Protein AF-A0A960MUC8-F1 (afdb_monomer)

Radius of gyration: 12.47 Å; Cα contacts (8 Å, |Δi|>4): 41; chains: 1; bounding box: 37×22×24 Å

Foldseek 3Di:
DDPPPPPDPVQKAALVNQCVPDPDNPCSVVVQVVLPPVPPRIRHVVSVVPD

Nearest PDB structures (foldseek):
  5otj-assembly2_D  TM=8.406E-01  e=5.045E-02  Phleum pratense
  6psd-assembly7_M  TM=8.039E-01  e=6.745E-02  Homo sapiens
  4dir-assembly1_A  TM=7.508E-01  e=9.696E-02  Homo sapiens
  2kne-assembly1_A  TM=6.269E-01  e=6.745E-02  Homo sapiens
  4yga-assembly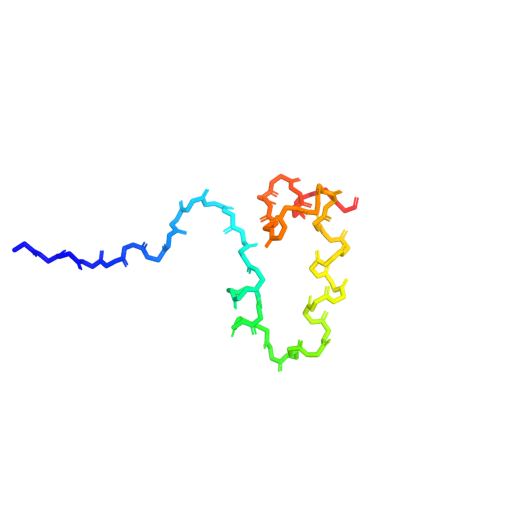3_E  TM=7.585E-01  e=3.582E-01  Toxoplasma gondii

Secondary structure (DSSP, 8-state):
---------SS-EEHHHHHHH-S-TTTHHHHHHHH-SS-SSEE-HHHHS--

Sequence (51 aa):
MDFRPRRDADGFLSIEEYTNGLAEKSRAPQRFAAFDKNKDGQVSPEEFIKP

Structure (mmCIF, N/CA/C/O backbone):
data_AF-A0A960MUC8-F1
#
_entry.id   AF-A0A960MUC8-F1
#
loop_
_atom_site.group_PDB
_atom_site.id
_atom_site.type_symbol
_atom_site.label_atom_id
_atom_site.label_alt_id
_atom_site.label_comp_id
_atom_site.label_asym_id
_atom_site.label_entity_id
_atom_site.label_seq_id
_atom_site.pdbx_PDB_ins_code
_atom_site.Cartn_x
_atom_site.Cartn_y
_atom_site.Cartn_z
_atom_site.occupancy
_atom_site.B_iso_or_equiv
_atom_site.auth_seq_id
_atom_site.auth_comp_id
_atom_site.auth_asym_id
_atom_site.auth_atom_id
_atom_site.pdbx_PDB_model_num
ATOM 1 N N . MET A 1 1 ? 30.517 9.078 12.781 1.00 47.56 1 MET A N 1
ATOM 2 C CA . MET A 1 1 ? 29.084 8.884 13.078 1.00 47.56 1 MET A CA 1
ATOM 3 C C . MET A 1 1 ? 28.464 8.156 11.899 1.00 47.56 1 MET A C 1
ATOM 5 O O . MET A 1 1 ? 28.208 8.773 10.874 1.00 47.56 1 MET A O 1
ATOM 9 N N . ASP A 1 2 ? 28.310 6.842 12.010 1.00 55.25 2 ASP A N 1
ATOM 10 C CA . ASP A 1 2 ? 27.751 5.987 10.964 1.00 55.25 2 ASP A CA 1
ATOM 11 C C . ASP A 1 2 ? 26.228 6.142 10.923 1.00 55.25 2 ASP A C 1
ATOM 13 O O . ASP A 1 2 ? 25.487 5.442 11.615 1.00 55.25 2 ASP A O 1
ATOM 17 N N . PHE A 1 3 ? 25.752 7.087 10.114 1.00 58.28 3 PHE A N 1
ATOM 18 C CA . PHE A 1 3 ? 24.341 7.210 9.760 1.00 58.28 3 PHE A CA 1
ATOM 19 C C . PHE A 1 3 ? 23.968 6.072 8.807 1.00 58.28 3 PHE A C 1
ATOM 21 O O . PHE A 1 3 ? 23.856 6.263 7.599 1.00 58.28 3 PHE A O 1
ATOM 28 N N . ARG A 1 4 ? 23.801 4.855 9.335 1.00 59.44 4 ARG A N 1
ATOM 29 C CA . ARG A 1 4 ? 23.060 3.831 8.598 1.00 59.44 4 ARG A CA 1
ATOM 30 C C . ARG A 1 4 ? 21.613 4.323 8.507 1.00 59.44 4 ARG A C 1
ATOM 32 O O . ARG A 1 4 ? 21.020 4.528 9.570 1.00 59.44 4 ARG A O 1
ATOM 39 N 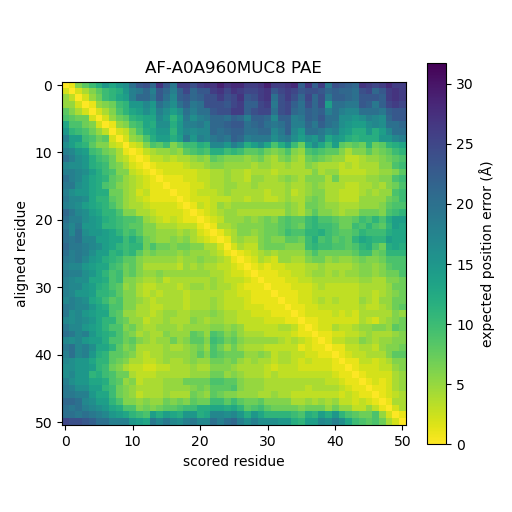N . PRO A 1 5 ? 21.043 4.535 7.305 1.00 51.03 5 PRO A N 1
ATOM 40 C CA . PRO A 1 5 ? 19.616 4.775 7.191 1.00 51.03 5 PRO A CA 1
ATOM 41 C C . PRO A 1 5 ? 18.948 3.550 7.805 1.00 51.03 5 PRO A C 1
ATOM 43 O O . PRO A 1 5 ? 19.129 2.423 7.336 1.00 51.03 5 PRO A O 1
ATOM 46 N N . ARG A 1 6 ? 18.281 3.742 8.944 1.00 52.84 6 ARG A N 1
ATOM 47 C CA . ARG A 1 6 ? 17.350 2.741 9.443 1.00 52.84 6 ARG A CA 1
ATOM 48 C C . ARG A 1 6 ? 16.301 2.668 8.354 1.00 52.84 6 ARG A C 1
ATOM 50 O O . ARG A 1 6 ? 15.511 3.588 8.250 1.00 52.84 6 ARG A O 1
ATOM 57 N N . ARG A 1 7 ? 16.398 1.634 7.519 1.00 54.19 7 ARG A N 1
ATOM 58 C CA . ARG A 1 7 ? 15.308 1.138 6.689 1.00 54.19 7 ARG A CA 1
ATOM 59 C C . ARG A 1 7 ? 14.085 1.155 7.582 1.00 54.19 7 ARG A C 1
ATOM 61 O O . ARG A 1 7 ? 14.122 0.512 8.634 1.00 54.19 7 ARG A O 1
ATOM 68 N N . ASP A 1 8 ? 13.199 2.081 7.270 1.00 58.22 8 ASP A N 1
ATOM 69 C CA . ASP A 1 8 ? 12.406 2.767 8.263 1.00 58.22 8 ASP A CA 1
ATOM 70 C C . ASP A 1 8 ? 11.590 1.733 9.045 1.00 58.22 8 ASP A C 1
ATOM 72 O O . ASP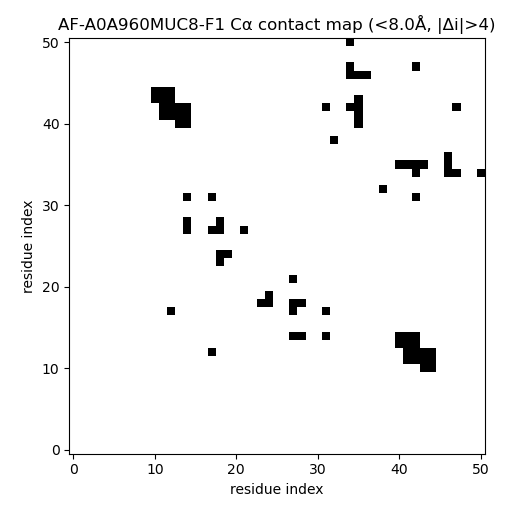 A 1 8 ? 10.736 1.016 8.534 1.00 58.22 8 ASP A O 1
ATOM 76 N N . ALA A 1 9 ? 11.986 1.531 10.303 1.00 52.88 9 ALA A N 1
ATOM 77 C CA . ALA A 1 9 ? 11.377 0.556 11.195 1.00 52.88 9 ALA A CA 1
ATOM 78 C C . ALA A 1 9 ? 10.124 1.180 11.815 1.00 52.88 9 ALA A C 1
ATOM 80 O O . ALA A 1 9 ? 9.934 1.131 13.029 1.00 52.88 9 ALA A O 1
ATOM 81 N N . ASP A 1 10 ? 9.301 1.812 10.980 1.00 64.62 10 ASP A N 1
ATOM 82 C CA . ASP A 1 10 ? 8.090 2.512 11.403 1.00 64.62 10 ASP A CA 1
ATOM 83 C C . ASP A 1 10 ? 6.983 1.515 11.769 1.00 64.62 10 ASP A C 1
ATOM 85 O O . ASP A 1 10 ? 5.948 1.890 12.307 1.00 64.62 10 ASP A O 1
ATOM 89 N N . GLY A 1 11 ? 7.204 0.225 11.489 1.00 68.38 11 GLY A N 1
ATOM 90 C CA . GLY A 1 11 ? 6.238 -0.848 11.696 1.00 68.38 11 GLY A CA 1
ATOM 91 C C . GLY A 1 11 ? 5.235 -0.986 10.553 1.00 68.38 11 GLY A C 1
ATOM 92 O O . GLY A 1 11 ? 4.492 -1.962 10.542 1.00 68.38 11 GLY A O 1
ATOM 93 N N . PHE A 1 12 ? 5.244 -0.068 9.584 1.00 73.88 12 PHE A N 1
ATOM 94 C CA . PHE A 1 12 ? 4.379 -0.079 8.407 1.00 73.88 12 PHE A CA 1
ATOM 95 C C . PHE A 1 12 ? 5.066 -0.767 7.230 1.00 73.88 12 PHE A C 1
ATOM 97 O O . PHE A 1 12 ? 6.275 -0.667 7.039 1.00 73.88 12 PHE A O 1
ATOM 104 N N . LEU A 1 13 ? 4.276 -1.466 6.425 1.00 77.94 13 LEU A N 1
ATOM 105 C CA . LEU A 1 13 ? 4.724 -2.131 5.217 1.00 77.94 13 LEU A CA 1
ATOM 106 C C . LEU A 1 13 ? 4.292 -1.291 4.012 1.00 77.94 13 LEU A C 1
ATOM 108 O O . LEU A 1 13 ? 3.119 -1.276 3.640 1.00 77.94 13 LEU A O 1
ATOM 112 N N . SER A 1 14 ? 5.235 -0.591 3.387 1.00 80.44 14 SER A N 1
ATOM 113 C CA . SER A 1 14 ? 4.971 0.131 2.137 1.00 80.44 14 SER A CA 1
ATOM 114 C C . SER A 1 14 ? 4.852 -0.825 0.950 1.00 80.44 14 SER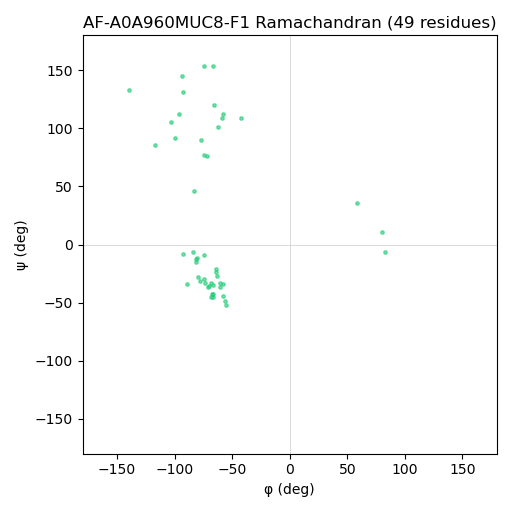 A C 1
ATOM 116 O O . SER A 1 14 ? 5.463 -1.900 0.934 1.00 80.44 14 SER A O 1
ATOM 118 N N . ILE A 1 15 ? 4.118 -0.419 -0.093 1.00 77.31 15 ILE A N 1
ATOM 119 C CA . ILE A 1 15 ? 3.970 -1.233 -1.310 1.00 77.31 15 ILE A CA 1
ATOM 120 C C . ILE A 1 15 ? 5.323 -1.550 -1.948 1.00 77.31 15 ILE A C 1
ATOM 122 O O . ILE A 1 15 ? 5.513 -2.643 -2.475 1.00 77.31 15 ILE A O 1
ATOM 126 N N . GLU A 1 16 ? 6.284 -0.631 -1.863 1.00 78.25 16 GLU A N 1
ATOM 127 C CA . GLU A 1 16 ? 7.618 -0.824 -2.417 1.00 78.25 16 GLU A CA 1
ATOM 128 C C . GLU A 1 16 ? 8.377 -1.933 -1.678 1.00 78.25 16 GLU A C 1
ATOM 130 O O . GLU A 1 16 ? 8.892 -2.840 -2.327 1.00 78.25 16 GLU A O 1
ATOM 135 N N . GLU A 1 17 ? 8.353 -1.952 -0.340 1.00 78.69 17 GLU A N 1
ATOM 136 C CA . GLU A 1 17 ? 8.956 -3.025 0.464 1.00 78.69 17 GLU A CA 1
ATOM 137 C C . GLU A 1 17 ? 8.233 -4.362 0.299 1.00 78.69 17 GLU A C 1
ATOM 139 O O . GLU A 1 17 ? 8.882 -5.396 0.109 1.00 78.69 17 GLU A O 1
ATOM 144 N N . TYR A 1 18 ? 6.898 -4.342 0.296 1.00 78.88 18 TYR A N 1
ATOM 145 C CA . TYR A 1 18 ? 6.089 -5.528 0.033 1.00 78.88 18 TYR A CA 1
ATOM 146 C C . TYR A 1 18 ? 6.429 -6.134 -1.334 1.00 78.88 18 TYR A C 1
ATOM 148 O O . TYR A 1 18 ? 6.642 -7.337 -1.463 1.00 78.88 18 TYR A O 1
ATOM 156 N N . THR A 1 19 ? 6.564 -5.291 -2.358 1.00 78.06 19 THR A N 1
ATOM 157 C CA . THR A 1 19 ? 6.883 -5.715 -3.726 1.00 78.06 19 THR A CA 1
ATOM 158 C C . THR A 1 19 ? 8.348 -6.131 -3.881 1.00 78.06 19 THR A C 1
ATOM 160 O O . THR A 1 19 ? 8.653 -6.991 -4.706 1.00 78.06 19 THR A O 1
ATOM 163 N N . ASN A 1 20 ? 9.267 -5.561 -3.096 1.00 78.31 20 ASN A N 1
ATOM 164 C CA . ASN A 1 20 ? 10.680 -5.949 -3.102 1.00 78.31 20 ASN A CA 1
ATOM 165 C C . ASN A 1 20 ? 10.890 -7.343 -2.485 1.00 78.31 20 ASN A C 1
ATOM 167 O O . ASN A 1 20 ? 11.721 -8.109 -2.967 1.00 78.31 20 ASN A O 1
ATOM 171 N N . GLY A 1 21 ? 10.109 -7.691 -1.455 1.00 70.12 21 GLY A N 1
ATOM 172 C CA . GLY A 1 21 ? 10.159 -9.000 -0.793 1.00 70.12 21 GLY A CA 1
ATOM 173 C C . GLY A 1 21 ? 9.396 -10.121 -1.511 1.00 70.12 21 GLY A C 1
ATOM 174 O O . GLY A 1 21 ? 9.603 -11.296 -1.208 1.00 70.12 21 GLY A O 1
ATOM 175 N N . LEU A 1 22 ? 8.520 -9.790 -2.463 1.00 72.88 22 LEU A N 1
ATOM 176 C CA . LEU A 1 22 ? 7.734 -10.770 -3.210 1.00 72.88 22 LEU A CA 1
ATOM 177 C C . LEU A 1 22 ? 8.428 -11.190 -4.510 1.00 72.88 22 LEU A C 1
ATOM 179 O O . LEU A 1 22 ? 8.775 -10.365 -5.351 1.00 72.88 22 LEU A O 1
ATOM 183 N N . ALA A 1 23 ? 8.514 -12.504 -4.734 1.00 71.56 23 ALA A N 1
ATOM 184 C CA . ALA A 1 23 ? 8.943 -13.064 -6.019 1.00 71.56 23 ALA A CA 1
ATOM 185 C C . ALA A 1 23 ? 7.982 -12.696 -7.171 1.00 71.56 23 ALA A C 1
ATOM 187 O O . ALA A 1 23 ? 8.397 -12.604 -8.323 1.00 71.56 23 ALA A O 1
ATOM 188 N N . GLU A 1 24 ? 6.703 -12.446 -6.863 1.00 69.12 24 GLU A N 1
ATOM 189 C CA . GLU A 1 24 ? 5.660 -12.141 -7.845 1.00 69.12 24 GLU A CA 1
ATOM 190 C C . GLU A 1 24 ? 5.081 -10.733 -7.638 1.00 69.12 24 GLU A C 1
ATOM 192 O O . GLU A 1 24 ? 4.044 -10.528 -7.004 1.00 69.12 24 GLU A O 1
ATOM 197 N N . LYS A 1 25 ? 5.756 -9.744 -8.232 1.00 77.19 25 LYS A N 1
ATOM 198 C CA . LYS A 1 25 ? 5.391 -8.318 -8.157 1.00 77.19 25 LYS A CA 1
ATOM 199 C C . LYS A 1 25 ? 4.039 -7.992 -8.794 1.00 77.19 25 LYS A C 1
ATOM 201 O O . LYS A 1 25 ? 3.408 -7.009 -8.433 1.00 77.19 25 LYS A O 1
ATOM 206 N N . SER A 1 26 ? 3.572 -8.822 -9.726 1.00 77.31 26 SER A N 1
ATOM 207 C CA . SER A 1 26 ? 2.319 -8.583 -10.453 1.00 77.31 26 SER A CA 1
ATOM 208 C C . SER A 1 26 ? 1.081 -8.714 -9.555 1.00 77.31 26 SER A C 1
ATOM 210 O O . SER A 1 26 ? 0.123 -7.964 -9.719 1.00 77.31 26 SER A O 1
ATOM 212 N N . ARG A 1 27 ? 1.124 -9.603 -8.552 1.00 78.12 27 ARG A N 1
ATOM 213 C CA . ARG A 1 27 ? 0.039 -9.773 -7.569 1.00 78.12 27 ARG A CA 1
ATOM 214 C C . ARG A 1 27 ? 0.216 -8.938 -6.304 1.00 78.12 27 ARG A C 1
ATOM 216 O O . ARG A 1 27 ? -0.709 -8.870 -5.4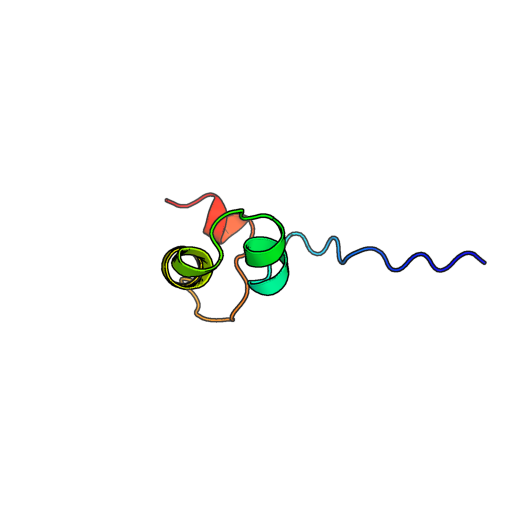94 1.00 78.12 27 ARG A O 1
ATOM 223 N N . ALA A 1 28 ? 1.374 -8.298 -6.140 1.00 79.50 28 ALA A N 1
ATOM 224 C CA . ALA A 1 28 ? 1.653 -7.415 -5.017 1.00 79.50 28 ALA A CA 1
ATOM 225 C C . ALA A 1 28 ? 0.610 -6.288 -4.880 1.00 79.50 28 ALA A C 1
ATOM 227 O O . ALA A 1 28 ? 0.006 -6.220 -3.816 1.00 79.50 28 ALA A O 1
ATOM 228 N N . PRO A 1 29 ? 0.283 -5.483 -5.914 1.00 79.06 29 PRO A N 1
ATOM 229 C CA . PRO A 1 29 ? -0.675 -4.384 -5.763 1.00 79.06 29 PRO A CA 1
ATOM 230 C C . PRO A 1 29 ? -2.104 -4.856 -5.471 1.00 79.06 29 PRO A C 1
ATOM 232 O O . PRO A 1 29 ? -2.802 -4.218 -4.694 1.00 79.06 29 PRO A O 1
ATOM 235 N N . GLN A 1 30 ? -2.544 -5.987 -6.035 1.00 83.00 30 GLN A N 1
ATOM 236 C CA . GLN A 1 30 ? -3.875 -6.538 -5.742 1.00 83.00 30 GLN A CA 1
ATOM 237 C C . GLN A 1 30 ? -4.001 -7.015 -4.295 1.00 83.00 30 GLN A C 1
ATOM 239 O O . GLN A 1 30 ? -5.020 -6.771 -3.656 1.00 83.00 30 GLN A O 1
ATOM 244 N N . ARG A 1 31 ? -2.973 -7.700 -3.777 1.00 81.56 31 ARG A N 1
ATOM 245 C CA . ARG A 1 31 ? -2.941 -8.122 -2.372 1.00 81.56 31 ARG A CA 1
ATOM 246 C C . ARG A 1 31 ? -2.803 -6.924 -1.453 1.00 81.56 31 ARG A C 1
ATOM 248 O O . ARG A 1 31 ? -3.549 -6.822 -0.495 1.00 81.56 31 ARG A O 1
ATOM 255 N N . PHE A 1 32 ? -1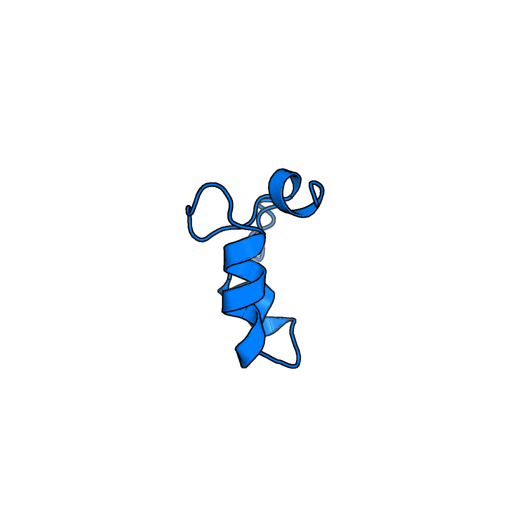.906 -6.004 -1.783 1.00 82.81 32 PHE A N 1
ATOM 256 C CA . PHE A 1 32 ? -1.691 -4.783 -1.025 1.00 82.81 32 PHE A CA 1
ATOM 257 C C . PHE A 1 32 ? -2.982 -3.974 -0.894 1.00 82.81 32 PHE A C 1
ATOM 259 O O . PHE A 1 32 ? -3.380 -3.671 0.218 1.00 82.81 32 PHE A O 1
ATOM 266 N N . ALA A 1 33 ? -3.710 -3.755 -1.992 1.00 82.44 33 ALA A N 1
ATOM 267 C CA . ALA A 1 33 ? -5.006 -3.075 -1.977 1.00 82.44 33 ALA A CA 1
ATOM 268 C C . ALA A 1 33 ? -6.103 -3.826 -1.195 1.00 82.44 33 ALA A C 1
ATOM 270 O O . ALA A 1 33 ? -7.100 -3.221 -0.815 1.00 82.44 33 ALA A O 1
ATOM 271 N N . ALA A 1 34 ? -5.955 -5.137 -0.977 1.00 83.44 34 ALA A N 1
ATOM 272 C CA . ALA A 1 34 ? -6.858 -5.899 -0.117 1.00 83.44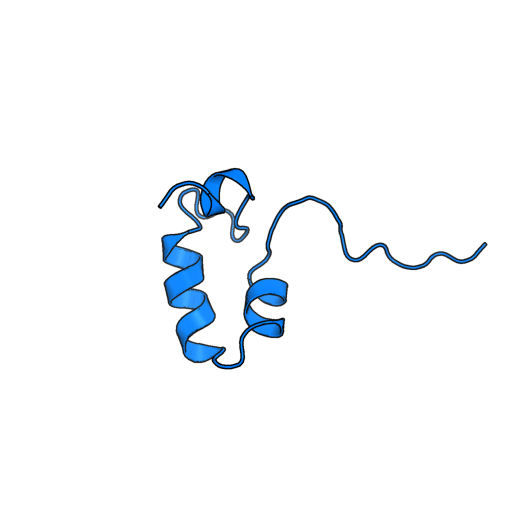 34 ALA A CA 1
ATOM 273 C C . ALA A 1 34 ? -6.537 -5.717 1.380 1.00 83.44 34 ALA A C 1
ATOM 275 O O . ALA A 1 34 ? -7.441 -5.828 2.206 1.00 83.44 34 ALA A O 1
ATOM 276 N N . PHE A 1 35 ? -5.275 -5.434 1.719 1.00 80.94 35 PHE A N 1
ATOM 277 C CA . PHE A 1 35 ? -4.823 -5.168 3.089 1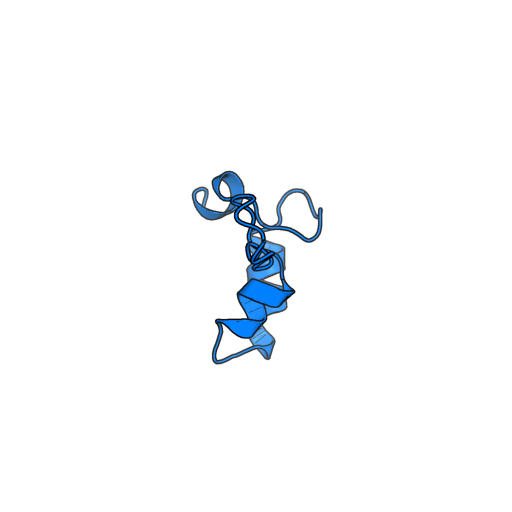.00 80.94 35 PHE A CA 1
ATOM 278 C C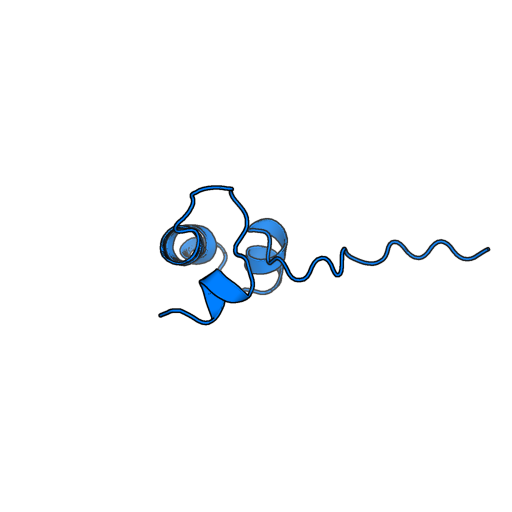 . PHE A 1 35 ? -4.909 -3.681 3.469 1.00 80.94 35 PHE A C 1
ATOM 280 O O . PHE A 1 35 ? -5.215 -3.377 4.615 1.00 80.94 35 PHE A O 1
ATOM 287 N N . ASP A 1 36 ? -4.688 -2.778 2.514 1.00 85.00 36 ASP A N 1
ATOM 288 C CA . ASP A 1 36 ? -4.780 -1.319 2.640 1.00 85.00 36 ASP A CA 1
ATOM 289 C C . ASP A 1 36 ? -6.258 -0.888 2.694 1.00 85.00 36 ASP A C 1
ATOM 291 O O . ASP A 1 36 ? -6.864 -0.473 1.697 1.00 85.00 36 ASP A O 1
ATOM 295 N N . LYS A 1 37 ? -6.891 -1.082 3.860 1.00 82.75 37 LYS A N 1
ATOM 296 C CA . LYS A 1 37 ? -8.324 -0.801 4.053 1.00 82.75 37 LYS A CA 1
ATOM 297 C C . LYS A 1 37 ? -8.583 0.699 4.116 1.00 82.75 37 LYS A C 1
ATOM 299 O O . LYS A 1 37 ? -9.648 1.148 3.683 1.00 82.75 37 LYS A O 1
ATOM 304 N N . ASN A 1 38 ? -7.632 1.458 4.655 1.00 84.25 38 ASN A N 1
ATOM 305 C CA . ASN A 1 38 ? -7.683 2.916 4.729 1.00 84.25 38 ASN A CA 1
ATOM 306 C C . ASN A 1 38 ? -7.251 3.612 3.421 1.00 84.25 38 ASN A C 1
ATOM 308 O O . ASN A 1 38 ? -7.562 4.793 3.263 1.00 84.25 38 ASN A O 1
ATOM 312 N N . LYS A 1 39 ? -6.649 2.891 2.463 1.00 82.94 39 LYS A N 1
ATOM 313 C CA . LYS A 1 39 ? -6.158 3.421 1.178 1.00 82.94 39 LYS A CA 1
ATOM 314 C C . LYS A 1 39 ? -5.124 4.531 1.355 1.00 82.94 39 LYS A C 1
ATOM 316 O O . LYS A 1 39 ? -5.105 5.485 0.575 1.00 82.94 39 LYS A O 1
ATOM 321 N N . ASP A 1 40 ? -4.285 4.404 2.379 1.00 84.44 40 ASP A N 1
ATOM 322 C CA . ASP A 1 40 ? -3.192 5.345 2.645 1.00 84.44 40 ASP A CA 1
ATOM 323 C C . ASP A 1 40 ? -1.938 5.010 1.813 1.00 84.44 40 ASP A C 1
ATOM 325 O O . ASP A 1 40 ? -0.978 5.775 1.773 1.00 84.44 40 ASP A O 1
ATOM 329 N N . GLY A 1 41 ? -1.942 3.878 1.093 1.00 80.56 41 GLY A N 1
ATOM 330 C CA . GLY A 1 41 ? -0.790 3.419 0.313 1.00 80.56 41 GLY A CA 1
ATOM 331 C C . GLY A 1 41 ? 0.275 2.721 1.162 1.00 80.56 41 GLY A C 1
ATOM 332 O O . GLY A 1 41 ? 1.369 2.434 0.666 1.00 80.56 41 GLY A O 1
ATOM 333 N N . GLN A 1 42 ? -0.049 2.420 2.422 1.00 85.56 42 GLN A N 1
ATOM 334 C CA . GLN A 1 42 ? 0.806 1.780 3.419 1.00 85.56 42 GLN A CA 1
ATOM 335 C C . GLN A 1 42 ? -0.037 0.776 4.205 1.00 85.56 42 GLN A C 1
ATOM 337 O O . GLN A 1 42 ? -1.130 1.107 4.644 1.00 85.56 42 GLN A O 1
ATOM 342 N N . VAL A 1 43 ? 0.464 -0.443 4.405 1.00 82.69 43 VAL A N 1
ATOM 343 C CA . VAL A 1 43 ? -0.223 -1.434 5.242 1.00 82.69 43 VAL A CA 1
ATOM 344 C C . VAL A 1 43 ? 0.369 -1.374 6.637 1.00 82.69 43 VAL A C 1
ATOM 346 O O . VAL A 1 43 ? 1.519 -1.753 6.867 1.00 82.69 43 VAL A O 1
ATOM 349 N N . SER A 1 44 ? -0.435 -0.912 7.583 1.00 82.62 44 SER A N 1
ATOM 350 C CA . SER A 1 44 ? -0.078 -0.917 8.999 1.00 82.62 44 SER A CA 1
ATOM 351 C C . SER A 1 44 ? 0.013 -2.356 9.521 1.00 82.62 44 SER A C 1
ATOM 353 O O . SER A 1 44 ? -0.695 -3.236 9.022 1.00 82.62 44 SER A O 1
ATOM 355 N N . PRO A 1 45 ? 0.800 -2.640 10.573 1.00 76.75 45 PRO A N 1
ATOM 356 C CA . PRO A 1 45 ? 0.840 -3.982 11.140 1.00 76.75 45 PRO A CA 1
ATOM 357 C C . PRO A 1 45 ? -0.557 -4.376 11.640 1.00 76.75 45 PRO A C 1
ATOM 359 O O . PRO A 1 45 ? -1.003 -5.489 11.405 1.00 76.75 45 PRO A O 1
ATOM 362 N N . GLU A 1 46 ? -1.323 -3.439 12.199 1.00 77.31 46 GLU A N 1
ATOM 363 C CA . GLU A 1 46 ? -2.728 -3.641 12.581 1.00 77.31 46 GLU A CA 1
ATOM 364 C C . GLU A 1 46 ? -3.658 -4.015 11.412 1.00 77.31 46 GLU A C 1
ATOM 366 O O . GLU A 1 46 ? -4.605 -4.781 11.604 1.00 77.31 46 GLU A O 1
ATOM 371 N N . GLU A 1 47 ? -3.386 -3.508 10.207 1.00 79.12 47 GLU A N 1
ATOM 372 C CA . GLU A 1 47 ? -4.125 -3.848 8.984 1.00 79.12 47 GLU A CA 1
ATOM 373 C C . GLU A 1 47 ? -3.700 -5.207 8.424 1.00 79.12 47 GLU A C 1
ATOM 375 O O . GLU A 1 47 ? -4.530 -5.945 7.897 1.00 79.12 47 GLU A O 1
ATOM 380 N N . PHE A 1 48 ? -2.436 -5.589 8.615 1.00 73.75 48 PHE A N 1
ATOM 381 C CA . PHE A 1 48 ? -1.927 -6.900 8.222 1.00 73.75 48 PHE A CA 1
ATOM 382 C C . PHE A 1 48 ? -2.460 -8.041 9.106 1.00 73.75 48 PHE A C 1
ATOM 384 O O . PHE A 1 48 ? -2.725 -9.134 8.607 1.00 73.75 48 PHE A O 1
ATOM 391 N N . ILE A 1 49 ? -2.632 -7.815 10.417 1.00 68.38 49 ILE A N 1
ATOM 392 C CA . ILE A 1 49 ? -3.069 -8.867 11.360 1.00 68.38 49 ILE A CA 1
ATOM 393 C C . ILE A 1 49 ? -4.596 -9.090 11.311 1.00 68.38 49 ILE A C 1
ATOM 395 O O . ILE A 1 49 ? -5.084 -10.072 11.870 1.00 68.38 49 ILE A O 1
ATOM 399 N N . LYS A 1 50 ? -5.375 -8.211 10.660 1.00 54.38 50 LYS A N 1
ATOM 400 C CA . LYS A 1 50 ? -6.835 -8.356 10.519 1.00 54.38 50 LYS A CA 1
ATOM 401 C C . LYS A 1 50 ? -7.209 -8.928 9.137 1.00 54.38 50 LYS A C 1
ATOM 403 O O . LYS A 1 50 ? -7.392 -8.132 8.212 1.00 54.38 50 LYS A O 1
ATOM 408 N N . PRO A 1 51 ? -7.341 -10.266 8.997 1.00 51.00 51 PRO A N 1
ATOM 409 C CA . PRO A 1 51 ? -7.797 -10.908 7.762 1.00 51.00 51 PRO A CA 1
ATOM 410 C C . PRO A 1 51 ? -9.225 -10.506 7.360 1.00 51.00 51 PRO A C 1
ATOM 412 O O . PRO A 1 51 ? -10.002 -10.031 8.225 1.00 51.00 51 PRO A O 1
#

Mean predicted aligned error: 8.67 Å

pLDDT: mean 73.04, std 11.01, range [47.56, 85.56]

Solvent-accessible surface area (backbone atoms only — not comparable to full-atom values): 3248 Å² total; per-residue (Å²): 134,88,81,69,80,69,74,71,83,77,63,53,46,38,59,67,59,54,31,69,75,37,96,58,52,83,54,34,62,63,52,46,58,68,40,23,80,84,67,76,69,46,31,40,54,75,37,67,75,54,127